Protein AF-A0A2Z5FXB8-F1 (afdb_monomer)

Foldseek 3Di:
DDDDDDDDDPDDDDQDDAAADDDDPDADQVLQVVVVVQLVVCVVVLPDDDWRKDAFHKFKFFFQAKWDWDCDDPVRPQAIWIKTWGFGAHNVGHTFTEIEIERCVFFNDDIAHGGKIKMKTTMKTADHCPDADPPRDHGSIYGYQQAQDPDGPHHGIWMATNNQITPNDDDDDD

Organism: NCBI:txid2211140

Nearest PDB structures (foldseek):
  4gs3-assembly1_A  TM=6.799E-01  e=1.015E-01  Caldanaerobacter subterraneus subsp. tengcongensis MB4
  3kjp-assembly1_A  TM=5.424E-01  e=2.645E-01  Homo sapiens
  1xjv-assembly1_A  TM=5.419E-01  e=3.314E-01  Homo sapiens
  7qxs-assembly1_P  TM=5.901E-01  e=1.082E+00  Homo sapiens
  1fgu-assembly1_B  TM=4.593E-01  e=4.393E-01  Homo sapiens

Structure (mmCIF, N/CA/C/O backbone):
data_AF-A0A2Z5FXB8-F1
#
_entry.id   AF-A0A2Z5FXB8-F1
#
loop_
_atom_site.group_PDB
_atom_site.id
_atom_site.type_symbol
_atom_site.label_atom_id
_atom_site.label_alt_id
_atom_site.label_comp_id
_atom_site.label_asym_id
_atom_site.label_entity_id
_atom_site.label_seq_id
_atom_site.pdbx_PDB_ins_code
_atom_site.Cartn_x
_atom_site.Cartn_y
_atom_site.Cartn_z
_atom_site.occupancy
_atom_site.B_iso_or_equiv
_atom_site.auth_seq_id
_atom_site.auth_comp_id
_atom_site.auth_asym_id
_atom_site.auth_atom_id
_atom_site.pdbx_PDB_model_num
ATOM 1 N N . MET A 1 1 ? 53.105 -37.537 19.594 1.00 41.50 1 MET A N 1
ATOM 2 C CA . MET A 1 1 ? 52.435 -36.219 19.635 1.00 41.50 1 MET A CA 1
ATOM 3 C C . MET A 1 1 ? 51.946 -35.918 18.223 1.00 41.50 1 MET A C 1
ATOM 5 O O . MET A 1 1 ? 52.775 -35.694 17.355 1.00 41.50 1 MET A O 1
ATOM 9 N N . ARG A 1 2 ? 50.646 -36.071 17.942 1.00 42.38 2 ARG A N 1
ATOM 10 C CA . ARG A 1 2 ? 50.055 -35.805 16.617 1.00 42.38 2 ARG A CA 1
ATOM 11 C C . ARG A 1 2 ? 49.290 -34.487 16.711 1.00 42.38 2 ARG A C 1
ATOM 13 O O . ARG A 1 2 ? 48.342 -34.406 17.483 1.00 42.38 2 ARG A O 1
ATOM 20 N N . GLY A 1 3 ? 49.766 -33.465 16.004 1.00 41.22 3 GLY A N 1
ATOM 21 C CA . GLY A 1 3 ? 49.142 -32.144 15.959 1.00 41.22 3 GLY A CA 1
ATOM 22 C C . GLY A 1 3 ? 47.869 -32.176 15.118 1.00 41.22 3 GLY A C 1
ATOM 23 O O . GLY A 1 3 ? 47.884 -32.677 13.995 1.00 41.22 3 GLY A O 1
ATOM 24 N N . ALA A 1 4 ? 46.775 -31.666 15.676 1.00 52.38 4 ALA A N 1
ATOM 25 C CA . ALA A 1 4 ? 45.539 -31.430 14.947 1.00 52.38 4 ALA A CA 1
ATOM 26 C C . ALA A 1 4 ? 45.651 -30.090 14.207 1.00 52.38 4 ALA A C 1
ATOM 28 O O . ALA A 1 4 ? 45.862 -29.049 14.827 1.00 52.38 4 ALA A O 1
ATOM 29 N N . VAL A 1 5 ? 45.527 -30.126 12.881 1.00 50.62 5 VAL A N 1
ATOM 30 C CA . VAL A 1 5 ? 45.400 -28.930 12.045 1.00 50.62 5 VAL A CA 1
ATOM 31 C C . VAL A 1 5 ? 43.931 -28.516 12.072 1.00 50.62 5 VAL A C 1
ATOM 33 O O . VAL A 1 5 ? 43.073 -29.237 11.571 1.00 50.62 5 VAL A O 1
ATOM 36 N N . PHE A 1 6 ? 43.638 -27.375 12.693 1.00 50.44 6 PHE A N 1
ATOM 37 C CA . PHE A 1 6 ? 42.323 -26.741 12.640 1.00 50.44 6 PHE A CA 1
ATOM 38 C C . PHE A 1 6 ? 42.213 -25.943 11.338 1.00 50.44 6 PHE A C 1
ATOM 40 O O . PHE A 1 6 ? 42.850 -24.903 11.178 1.00 50.44 6 PHE A O 1
ATOM 47 N N . THR A 1 7 ? 41.412 -26.433 10.396 1.00 57.53 7 THR A N 1
ATOM 48 C CA . THR A 1 7 ? 41.032 -25.672 9.204 1.00 57.53 7 THR A CA 1
ATOM 49 C C . THR A 1 7 ? 39.909 -24.711 9.585 1.00 57.53 7 THR A C 1
ATOM 51 O O . THR A 1 7 ? 38.778 -25.126 9.831 1.00 57.53 7 THR A O 1
ATOM 54 N N . LEU A 1 8 ? 40.230 -23.420 9.667 1.00 52.69 8 LEU A N 1
ATOM 55 C CA . LEU A 1 8 ? 39.257 -22.352 9.869 1.00 52.69 8 LEU A CA 1
ATOM 56 C C . LEU A 1 8 ? 38.517 -22.107 8.542 1.00 52.69 8 LEU A C 1
ATOM 58 O O . LEU A 1 8 ? 39.084 -21.545 7.607 1.00 52.69 8 LEU A O 1
ATOM 62 N N . VAL A 1 9 ? 37.264 -22.553 8.441 1.00 55.84 9 VAL A N 1
ATOM 63 C CA . VAL A 1 9 ? 36.389 -22.222 7.308 1.00 55.84 9 VAL A CA 1
ATOM 64 C C . VAL A 1 9 ? 35.839 -20.817 7.540 1.00 55.84 9 VAL A C 1
ATOM 66 O O . VAL A 1 9 ? 34.970 -20.608 8.383 1.00 55.84 9 VAL A O 1
ATOM 69 N N . LEU A 1 10 ? 36.375 -19.839 6.811 1.00 52.91 10 LEU A N 1
ATOM 70 C CA . LEU A 1 10 ? 35.829 -18.485 6.747 1.00 52.91 10 LEU A CA 1
ATOM 71 C C . LEU A 1 10 ? 34.520 -18.529 5.947 1.00 52.91 10 LEU A C 1
ATOM 73 O O . LEU A 1 10 ? 34.539 -18.560 4.719 1.00 52.91 10 LEU A O 1
ATOM 77 N N . ALA A 1 11 ? 33.382 -18.554 6.641 1.00 47.25 11 ALA A N 1
ATOM 78 C CA . ALA A 1 11 ? 32.081 -18.347 6.018 1.00 47.25 11 ALA A CA 1
ATOM 79 C C . ALA A 1 11 ? 31.977 -16.880 5.580 1.00 47.25 11 ALA A C 1
ATOM 81 O O . ALA A 1 11 ? 31.885 -15.977 6.412 1.00 47.25 11 ALA A O 1
ATOM 82 N N . TRP A 1 12 ? 32.040 -16.633 4.274 1.00 42.47 12 TRP A N 1
ATOM 83 C CA . TRP A 1 12 ? 31.718 -15.322 3.719 1.00 42.47 12 TRP A CA 1
ATOM 84 C C . TRP A 1 12 ? 30.199 -15.124 3.795 1.00 42.47 12 TRP A C 1
ATOM 86 O O . TRP A 1 12 ? 29.462 -16.037 3.408 1.00 42.47 12 TRP A O 1
ATOM 96 N N . PRO A 1 13 ? 29.702 -13.978 4.292 1.00 46.91 13 PRO A N 1
ATOM 97 C CA . PRO A 1 13 ? 28.275 -13.709 4.286 1.00 46.91 13 PRO A CA 1
ATOM 98 C C . PRO A 1 13 ? 27.813 -13.594 2.832 1.00 46.91 13 PRO A C 1
ATOM 100 O O . PRO A 1 13 ? 28.196 -12.672 2.113 1.00 46.91 13 PRO A O 1
ATOM 103 N N . VAL A 1 14 ? 27.001 -14.553 2.389 1.00 48.78 14 VAL A N 1
ATOM 104 C CA . VAL A 1 14 ? 26.255 -14.439 1.136 1.00 48.78 14 VAL A CA 1
ATOM 105 C C . VAL A 1 14 ? 25.229 -13.336 1.361 1.00 48.78 14 VAL A C 1
ATOM 107 O O . VAL A 1 14 ? 24.276 -13.515 2.118 1.00 48.78 14 VAL A O 1
ATOM 110 N N . ALA A 1 15 ? 25.451 -12.170 0.759 1.00 50.22 15 ALA A N 1
ATOM 111 C CA . ALA A 1 15 ? 24.437 -11.133 0.706 1.00 50.22 15 ALA A CA 1
ATOM 112 C C . ALA A 1 15 ? 23.201 -11.707 0.000 1.00 50.22 15 ALA A C 1
ATOM 114 O O . ALA A 1 15 ? 23.295 -12.162 -1.140 1.00 50.22 15 ALA A O 1
ATOM 115 N N . ALA A 1 16 ? 22.058 -11.726 0.686 1.00 51.59 16 ALA A N 1
ATOM 116 C CA . ALA A 1 16 ? 20.797 -12.101 0.067 1.00 51.59 16 ALA A CA 1
ATOM 117 C C . ALA A 1 16 ? 20.477 -11.085 -1.038 1.00 51.59 16 ALA A C 1
ATOM 119 O O . ALA A 1 16 ? 20.404 -9.882 -0.784 1.00 51.59 16 ALA A O 1
ATOM 120 N N . ILE A 1 17 ? 20.332 -11.574 -2.268 1.00 54.97 17 ILE A N 1
ATOM 121 C CA . ILE A 1 17 ? 19.771 -10.798 -3.372 1.00 54.97 17 ILE A CA 1
ATOM 122 C C . ILE A 1 17 ? 18.292 -10.587 -3.026 1.00 54.97 17 ILE A C 1
ATOM 124 O O . ILE A 1 17 ? 17.609 -11.559 -2.693 1.00 54.97 17 ILE A O 1
ATOM 128 N N . GLY A 1 18 ? 17.828 -9.334 -3.037 1.00 59.72 18 GLY A N 1
ATOM 129 C CA . GLY A 1 18 ? 16.433 -8.990 -2.742 1.00 59.72 18 GLY A CA 1
ATOM 130 C C . GLY A 1 18 ? 15.480 -9.802 -3.617 1.00 59.72 18 GLY A C 1
ATOM 131 O O . GLY A 1 18 ? 15.704 -9.935 -4.820 1.00 59.72 18 GLY A O 1
ATOM 132 N N . GLY A 1 19 ? 14.461 -10.405 -3.007 1.00 79.12 19 GLY A N 1
ATOM 133 C CA . GLY A 1 19 ? 13.544 -11.318 -3.686 1.00 79.12 19 GLY A CA 1
ATOM 134 C C . GLY A 1 19 ? 12.149 -10.723 -3.826 1.00 79.12 19 GLY A C 1
ATOM 135 O O . GLY A 1 19 ? 11.639 -10.100 -2.905 1.00 79.12 19 GLY A O 1
ATOM 136 N N . THR A 1 20 ? 11.469 -10.953 -4.948 1.00 83.62 20 THR A N 1
ATOM 137 C CA . THR A 1 20 ? 10.059 -10.558 -5.075 1.00 83.62 20 THR A CA 1
ATOM 138 C C . THR A 1 20 ? 9.177 -11.389 -4.134 1.00 83.62 20 THR A C 1
ATOM 140 O O . THR A 1 20 ? 9.157 -12.621 -4.214 1.00 83.62 20 THR A O 1
ATOM 143 N N . ARG A 1 21 ? 8.389 -10.738 -3.268 1.00 92.75 21 ARG A N 1
ATOM 144 C CA . ARG A 1 21 ? 7.416 -11.441 -2.410 1.00 92.75 21 ARG A CA 1
ATOM 145 C C . ARG A 1 21 ? 6.107 -11.772 -3.135 1.00 92.75 21 ARG A C 1
ATOM 147 O O . ARG A 1 21 ? 5.660 -10.988 -3.981 1.00 92.75 21 ARG A O 1
ATOM 154 N N . PRO A 1 22 ? 5.471 -12.916 -2.812 1.00 94.50 22 PRO A N 1
ATOM 155 C CA . PRO A 1 22 ? 4.145 -13.235 -3.321 1.00 94.50 22 PRO A CA 1
ATOM 156 C C . PRO A 1 22 ? 3.087 -12.319 -2.699 1.00 94.50 22 PRO A C 1
ATOM 158 O O . PRO A 1 22 ? 3.232 -11.847 -1.571 1.00 94.50 22 PRO A O 1
ATOM 161 N N . VAL A 1 23 ? 2.001 -12.111 -3.440 1.00 95.62 23 VAL A N 1
ATOM 162 C CA . VAL A 1 23 ? 0.808 -11.423 -2.939 1.00 95.62 23 VAL A CA 1
ATOM 163 C C . VAL A 1 23 ? 0.030 -12.415 -2.069 1.00 95.62 23 VAL A C 1
ATOM 165 O O . VAL A 1 23 ? -0.197 -13.534 -2.530 1.00 95.62 23 VAL A O 1
ATOM 168 N N . PRO A 1 24 ? -0.380 -12.061 -0.839 1.00 96.25 24 PRO A N 1
ATOM 169 C CA . PRO A 1 24 ? -1.233 -12.928 -0.032 1.00 96.25 24 PRO A CA 1
ATOM 170 C C . PRO A 1 24 ? -2.590 -13.188 -0.691 1.00 96.25 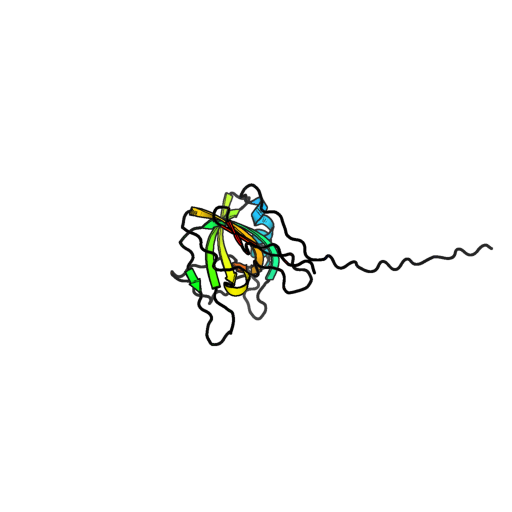24 PRO A C 1
ATOM 172 O O . PRO A 1 24 ? -3.176 -12.289 -1.292 1.00 96.25 24 PRO A O 1
ATOM 175 N N . ASP A 1 25 ? -3.143 -14.383 -0.483 1.00 95.44 25 ASP A N 1
ATOM 176 C CA . ASP A 1 25 ? -4.463 -14.754 -1.017 1.00 95.44 25 ASP A CA 1
ATOM 177 C C . ASP A 1 25 ? -5.624 -14.001 -0.346 1.00 95.44 25 ASP A C 1
ATOM 179 O O . ASP A 1 25 ? -6.714 -13.884 -0.910 1.00 95.44 25 ASP A O 1
ATOM 183 N N . ALA A 1 26 ? -5.407 -13.493 0.870 1.00 96.19 26 ALA A N 1
ATOM 184 C CA . ALA A 1 26 ? -6.407 -12.773 1.645 1.00 96.19 26 ALA A CA 1
ATOM 185 C C . ALA A 1 26 ? -5.780 -11.643 2.461 1.00 96.19 26 ALA A C 1
ATOM 187 O O . ALA A 1 26 ? -4.666 -11.765 2.976 1.00 96.19 26 ALA A O 1
ATOM 188 N N . CYS A 1 27 ? -6.540 -10.560 2.632 1.00 97.81 27 CYS A N 1
ATOM 189 C CA . CYS A 1 27 ? -6.154 -9.496 3.543 1.00 97.81 27 CYS A CA 1
ATOM 190 C C . CYS A 1 27 ? -6.585 -9.833 4.972 1.00 97.81 27 CYS A C 1
ATOM 192 O O . CYS A 1 27 ? -7.771 -10.017 5.243 1.00 97.81 27 CYS A O 1
ATOM 194 N N . THR A 1 28 ? -5.622 -9.918 5.889 1.00 97.94 28 THR A N 1
ATOM 195 C CA . THR A 1 28 ? -5.860 -10.241 7.301 1.00 97.94 28 THR A CA 1
ATOM 196 C C . THR A 1 28 ? -4.996 -9.363 8.200 1.00 97.94 28 THR A C 1
ATOM 198 O O . THR A 1 28 ? -3.988 -8.814 7.756 1.00 97.94 28 THR A O 1
ATOM 201 N N . GLY A 1 29 ? -5.338 -9.280 9.489 1.00 97.88 29 GLY A N 1
ATOM 202 C CA . GLY A 1 29 ? -4.492 -8.596 10.472 1.00 97.88 29 GLY A CA 1
ATOM 203 C C . GLY A 1 29 ? -3.058 -9.141 10.532 1.00 97.88 29 GLY A C 1
ATOM 204 O O . GLY A 1 29 ? -2.131 -8.377 10.785 1.00 97.88 29 GLY A O 1
ATOM 205 N N . ALA A 1 30 ? -2.860 -10.428 10.222 1.00 97.88 30 ALA A N 1
ATOM 206 C CA . ALA A 1 30 ? -1.542 -11.059 10.218 1.00 97.88 30 ALA A CA 1
ATOM 207 C C . ALA A 1 30 ? -0.633 -10.550 9.093 1.00 97.88 30 ALA A C 1
ATOM 209 O O . ALA A 1 30 ? 0.570 -10.415 9.305 1.00 97.88 30 ALA A O 1
ATOM 210 N N . VAL A 1 31 ? -1.199 -10.202 7.931 1.00 98.19 31 VAL A N 1
ATOM 211 C CA . VAL A 1 31 ? -0.450 -9.552 6.840 1.00 98.19 31 VAL A CA 1
ATOM 212 C C . VAL A 1 31 ? 0.122 -8.212 7.309 1.00 98.19 31 VAL A C 1
ATOM 214 O O . VAL A 1 31 ? 1.269 -7.889 7.020 1.00 98.19 31 VAL A O 1
ATOM 217 N N . ASN A 1 32 ? -0.652 -7.472 8.104 1.00 98.50 32 ASN A N 1
ATOM 218 C CA . ASN A 1 32 ? -0.301 -6.137 8.584 1.00 98.50 32 ASN A CA 1
ATOM 219 C C . ASN A 1 32 ? 0.559 -6.145 9.858 1.00 98.50 32 ASN A C 1
ATOM 221 O O . ASN A 1 32 ? 0.912 -5.079 10.363 1.00 98.50 32 ASN A O 1
ATOM 225 N N . ARG A 1 33 ? 0.904 -7.320 10.405 1.00 97.62 33 ARG A N 1
ATOM 226 C CA . ARG A 1 33 ? 1.552 -7.447 11.720 1.00 97.62 33 ARG A CA 1
ATOM 227 C C . ARG A 1 33 ? 2.859 -6.658 11.816 1.00 97.62 33 ARG A C 1
ATOM 229 O O . ARG A 1 33 ? 3.053 -5.935 12.789 1.00 97.62 33 ARG A O 1
ATOM 236 N N . ASN A 1 34 ? 3.721 -6.756 10.804 1.00 97.31 34 ASN A N 1
ATOM 237 C CA . ASN A 1 34 ? 5.009 -6.054 10.801 1.00 97.31 34 ASN A CA 1
ATOM 238 C C . ASN A 1 34 ? 4.824 -4.533 10.807 1.00 97.31 34 ASN A C 1
ATOM 240 O O . ASN A 1 34 ? 5.511 -3.841 11.555 1.00 97.31 34 ASN A O 1
ATOM 244 N N . LEU A 1 35 ? 3.854 -4.022 10.041 1.00 97.31 35 LEU A N 1
ATOM 245 C CA . LEU A 1 35 ? 3.519 -2.600 10.031 1.00 97.31 35 LEU A CA 1
ATOM 246 C C . LEU A 1 35 ? 2.994 -2.138 11.398 1.00 97.31 35 LEU A C 1
ATOM 248 O O . LEU A 1 35 ? 3.426 -1.110 11.911 1.00 97.31 35 LEU A O 1
ATOM 252 N N . VAL A 1 36 ? 2.106 -2.915 12.026 1.00 97.00 36 VAL A N 1
ATOM 253 C CA . VAL A 1 36 ? 1.575 -2.613 13.368 1.00 97.00 36 VAL A CA 1
ATOM 254 C C . VAL A 1 36 ? 2.698 -2.559 14.406 1.00 97.00 36 VAL A C 1
ATOM 256 O O . VAL A 1 36 ? 2.755 -1.623 15.206 1.00 97.00 36 VAL A O 1
ATOM 259 N N . SER A 1 37 ? 3.608 -3.536 14.391 1.00 96.19 37 SER A N 1
ATOM 260 C CA . SER A 1 37 ? 4.772 -3.552 15.282 1.00 96.19 37 SER A CA 1
ATOM 261 C C . SER A 1 37 ? 5.691 -2.354 15.042 1.00 96.19 37 SER A C 1
ATOM 263 O O . SER A 1 37 ? 6.131 -1.725 16.003 1.00 96.19 37 SER A O 1
ATOM 265 N N . PHE A 1 38 ? 5.938 -2.007 13.777 1.00 95.12 38 PHE A N 1
ATOM 266 C CA . PHE A 1 38 ? 6.737 -0.846 13.396 1.00 95.12 38 PHE A CA 1
ATOM 267 C C . PHE A 1 38 ? 6.137 0.464 13.918 1.00 95.12 38 PHE A C 1
ATOM 269 O O . PHE A 1 38 ? 6.850 1.255 14.536 1.00 95.12 38 PHE A O 1
ATOM 276 N N . ILE A 1 39 ? 4.827 0.657 13.752 1.00 93.00 39 ILE A N 1
ATOM 277 C CA . ILE A 1 39 ? 4.102 1.814 14.286 1.00 93.00 39 ILE A CA 1
ATOM 278 C C . ILE A 1 39 ? 4.267 1.889 15.804 1.00 93.00 39 ILE A C 1
ATOM 280 O O . ILE A 1 39 ? 4.690 2.918 16.326 1.00 93.00 39 ILE A O 1
ATOM 284 N N . GLY A 1 40 ? 3.988 0.796 16.520 1.00 92.12 40 GLY A N 1
ATOM 285 C CA . GLY A 1 40 ? 4.078 0.766 17.982 1.00 92.12 40 GLY A CA 1
ATOM 286 C C . GLY A 1 40 ? 5.476 1.098 18.516 1.00 92.12 40 GLY A C 1
ATOM 287 O O . GLY A 1 40 ? 5.592 1.767 19.539 1.00 92.12 40 GLY A O 1
ATOM 288 N N . ALA A 1 41 ? 6.528 0.679 17.809 1.00 90.56 41 ALA A N 1
ATOM 289 C CA . ALA A 1 41 ? 7.913 0.941 18.195 1.00 90.56 41 ALA A CA 1
ATOM 290 C C . ALA A 1 41 ? 8.385 2.37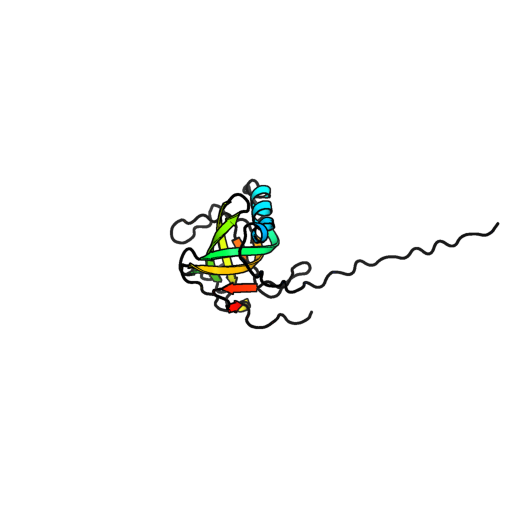4 17.891 1.00 90.56 41 ALA A C 1
ATOM 292 O O . ALA A 1 41 ? 9.307 2.855 18.547 1.00 90.56 41 ALA A O 1
ATOM 293 N N . ASN A 1 42 ? 7.779 3.054 16.911 1.00 87.38 42 ASN A N 1
ATOM 294 C CA . ASN A 1 42 ? 8.302 4.317 16.375 1.00 87.38 42 ASN A CA 1
ATOM 295 C C . ASN A 1 42 ? 7.368 5.517 16.553 1.00 87.38 42 ASN A C 1
ATOM 297 O O . ASN A 1 42 ? 7.772 6.647 16.287 1.00 87.38 42 ASN A O 1
ATOM 301 N N . MET A 1 43 ? 6.152 5.317 17.066 1.00 74.69 43 MET A N 1
ATOM 302 C CA . MET A 1 43 ? 5.195 6.405 17.299 1.00 74.69 43 MET A CA 1
ATOM 303 C C . MET A 1 43 ? 5.721 7.461 18.293 1.00 74.69 43 MET A C 1
ATOM 305 O O . MET A 1 43 ? 5.313 8.616 18.225 1.00 74.69 43 MET A O 1
ATOM 309 N N . SER A 1 44 ? 6.665 7.109 19.177 1.00 67.69 44 SER A N 1
ATOM 310 C CA . SER A 1 44 ? 7.345 8.057 20.077 1.00 67.69 44 SER A CA 1
ATOM 311 C C . SER A 1 44 ? 8.582 8.735 19.475 1.00 67.69 44 SER A C 1
ATOM 313 O O . SER A 1 44 ? 9.026 9.750 20.007 1.00 67.69 44 SER A O 1
ATOM 315 N N . SER A 1 45 ? 9.142 8.215 18.377 1.00 59.09 45 SER A N 1
ATOM 316 C CA . SER A 1 45 ? 10.377 8.717 17.739 1.00 59.09 45 SER A CA 1
ATOM 317 C C . SER A 1 45 ? 10.177 10.024 16.950 1.00 59.09 45 SER A C 1
ATOM 319 O O . SER A 1 45 ? 11.103 10.534 16.330 1.00 59.09 45 SER A O 1
ATOM 321 N N . TYR A 1 46 ? 8.982 10.611 17.041 1.00 55.16 46 TYR A N 1
ATOM 322 C CA . TYR A 1 46 ? 8.503 11.849 16.413 1.00 55.16 46 TYR A CA 1
ATOM 323 C C . TYR A 1 46 ? 9.305 13.140 16.722 1.00 55.16 46 TYR A C 1
ATOM 325 O O . TYR A 1 46 ? 8.908 14.215 16.278 1.00 55.16 46 TYR A O 1
ATOM 333 N N . GLN A 1 47 ? 10.404 13.089 17.488 1.00 47.41 47 GLN A N 1
ATOM 334 C CA . GLN A 1 47 ? 11.069 14.277 18.059 1.00 47.41 47 GLN A CA 1
ATOM 335 C C . GLN A 1 47 ? 12.377 14.727 17.383 1.00 47.41 47 GLN A C 1
ATOM 337 O O . GLN A 1 47 ? 13.194 15.405 18.002 1.00 47.41 47 GLN A O 1
ATOM 342 N N . GLY A 1 48 ? 12.535 14.465 16.088 1.00 41.84 48 GLY A N 1
ATOM 343 C CA . GLY A 1 48 ? 13.482 15.211 15.260 1.00 41.84 48 GLY A CA 1
ATOM 344 C C . GLY A 1 48 ? 14.657 14.387 14.746 1.00 41.84 48 GLY A C 1
ATOM 345 O O . GLY A 1 48 ? 15.451 13.838 15.503 1.00 41.84 48 GLY A O 1
ATOM 346 N N . ASN A 1 49 ? 14.789 14.419 13.420 1.00 48.25 49 ASN A N 1
ATOM 347 C CA . ASN A 1 49 ? 15.989 14.122 12.629 1.00 48.25 49 ASN A CA 1
ATOM 348 C C . ASN A 1 49 ? 16.191 12.677 12.145 1.00 48.25 49 ASN A C 1
ATOM 350 O O . ASN A 1 49 ? 17.213 12.410 11.520 1.00 48.25 49 ASN A O 1
ATOM 354 N N . GLY A 1 50 ? 15.233 11.772 12.342 1.00 50.91 50 GLY A N 1
ATOM 355 C CA . GLY A 1 50 ? 15.237 10.469 11.677 1.00 50.91 50 GLY A CA 1
ATOM 356 C C . GLY A 1 50 ? 13.826 10.086 11.273 1.00 50.91 50 GLY A C 1
ATOM 357 O O . GLY A 1 50 ? 13.003 9.799 12.138 1.00 50.91 50 GLY A O 1
ATOM 358 N N . GLU A 1 51 ? 13.534 10.110 9.975 1.00 68.69 51 GLU A N 1
ATOM 359 C CA . GLU A 1 51 ? 12.357 9.429 9.445 1.00 68.69 51 GLU A CA 1
ATOM 360 C C . GLU A 1 51 ? 12.537 7.941 9.792 1.00 68.69 51 GLU A C 1
ATOM 362 O O . GLU A 1 51 ? 13.547 7.319 9.459 1.00 68.69 51 GLU A O 1
ATOM 367 N N . ALA A 1 52 ? 11.648 7.396 10.622 1.00 81.00 52 ALA A N 1
ATOM 368 C CA . ALA A 1 52 ? 11.696 5.975 10.923 1.00 81.00 52 ALA A CA 1
ATOM 369 C C . ALA A 1 52 ? 11.293 5.241 9.646 1.00 81.00 52 ALA A C 1
ATOM 371 O O . ALA A 1 52 ? 10.212 5.517 9.124 1.00 81.00 52 ALA A O 1
ATOM 372 N N . HIS A 1 53 ? 12.132 4.312 9.188 1.00 90.19 53 HIS A N 1
ATOM 373 C CA . HIS A 1 53 ? 11.843 3.455 8.043 1.00 90.19 53 HIS A CA 1
ATOM 374 C C . HIS A 1 53 ? 12.040 1.982 8.389 1.00 90.19 53 HIS A C 1
ATOM 376 O O . HIS A 1 53 ? 12.866 1.631 9.237 1.00 90.19 53 HIS A O 1
ATOM 382 N N . LEU A 1 54 ? 11.290 1.116 7.714 1.00 93.75 54 LEU A N 1
ATOM 383 C CA . LEU A 1 54 ? 11.478 -0.328 7.767 1.00 93.75 54 LEU A CA 1
ATOM 384 C C . LEU A 1 54 ? 11.254 -0.929 6.381 1.00 93.75 54 LEU A C 1
ATOM 386 O O . LEU A 1 54 ? 10.140 -0.892 5.866 1.00 93.75 54 LEU A O 1
ATOM 390 N N . ASP A 1 55 ? 12.298 -1.512 5.801 1.00 95.50 55 ASP A N 1
ATOM 391 C CA . ASP A 1 55 ? 12.202 -2.250 4.540 1.00 95.50 55 ASP A CA 1
ATOM 392 C C . ASP A 1 55 ? 11.335 -3.503 4.664 1.00 95.50 55 ASP A C 1
ATOM 394 O O . ASP A 1 55 ? 11.166 -4.065 5.751 1.00 95.50 55 ASP A O 1
ATOM 398 N N . ASN A 1 56 ? 10.896 -4.017 3.514 1.00 96.62 56 ASN A N 1
ATOM 399 C CA . ASN A 1 56 ? 10.321 -5.358 3.390 1.00 96.62 56 ASN A CA 1
ATOM 400 C C . ASN A 1 56 ? 9.022 -5.527 4.195 1.00 96.62 56 ASN A C 1
ATOM 402 O O . ASN A 1 56 ? 8.761 -6.571 4.804 1.00 96.62 56 ASN A O 1
ATOM 406 N N . VAL A 1 57 ? 8.196 -4.480 4.209 1.00 97.88 57 VAL A N 1
ATOM 407 C CA . VAL A 1 57 ? 6.925 -4.442 4.927 1.00 97.88 57 VAL A CA 1
ATOM 408 C C . VAL A 1 57 ? 5.776 -4.676 3.967 1.00 97.88 57 VAL A C 1
ATOM 410 O O . VAL A 1 57 ? 5.640 -4.018 2.939 1.00 97.88 57 VAL A O 1
ATOM 413 N N . MET A 1 58 ? 4.918 -5.618 4.346 1.00 98.19 58 MET A N 1
ATOM 414 C CA . MET A 1 58 ? 3.659 -5.879 3.672 1.00 98.19 58 MET A CA 1
ATOM 415 C C . MET A 1 58 ? 2.521 -5.142 4.367 1.00 98.19 58 MET A C 1
ATOM 417 O O . MET A 1 58 ? 2.473 -5.060 5.596 1.00 98.19 58 MET A O 1
ATOM 421 N N . VAL A 1 59 ? 1.575 -4.661 3.570 1.00 98.50 59 VAL A N 1
ATOM 422 C CA . VAL A 1 59 ? 0.296 -4.155 4.050 1.00 98.50 59 VAL A CA 1
ATOM 423 C C . VAL A 1 59 ? -0.819 -4.563 3.101 1.00 98.50 59 VAL A C 1
ATOM 425 O O . VAL A 1 59 ? -0.626 -4.714 1.895 1.00 98.50 59 VAL A O 1
ATOM 428 N N . CYS A 1 60 ? -2.012 -4.726 3.645 1.00 98.75 60 CYS A N 1
ATOM 429 C CA . CYS A 1 60 ? -3.231 -4.871 2.884 1.00 98.75 60 CYS A CA 1
ATOM 430 C C . CYS A 1 60 ? -4.373 -4.109 3.553 1.00 98.75 60 CYS A C 1
ATOM 432 O O . CYS A 1 60 ? -4.402 -3.919 4.774 1.00 98.75 60 CYS A O 1
ATOM 434 N N . GLY A 1 61 ? -5.351 -3.706 2.754 1.00 98.56 61 GLY A N 1
ATOM 435 C CA . GLY A 1 61 ? -6.528 -3.019 3.249 1.00 98.56 61 GLY A CA 1
ATOM 436 C C . GLY A 1 61 ? -7.554 -2.754 2.163 1.00 98.56 61 GLY A C 1
ATOM 437 O O . GLY A 1 61 ? -7.486 -3.290 1.057 1.00 98.56 61 GLY A O 1
ATOM 438 N N . THR A 1 62 ? -8.517 -1.911 2.511 1.00 98.69 62 THR A N 1
ATOM 439 C CA . THR A 1 62 ? -9.544 -1.422 1.588 1.00 98.69 62 THR A CA 1
ATOM 440 C C . THR A 1 62 ? -9.361 0.070 1.383 1.00 98.69 62 THR A C 1
ATOM 442 O O . THR A 1 62 ? -9.209 0.807 2.359 1.00 98.69 62 THR A O 1
ATOM 445 N N . ALA A 1 63 ? -9.382 0.524 0.134 1.00 98.44 63 ALA A N 1
ATOM 446 C CA . ALA A 1 63 ? -9.266 1.938 -0.180 1.00 98.44 63 ALA A CA 1
ATOM 447 C C . ALA A 1 63 ? -10.450 2.740 0.386 1.00 98.44 63 ALA A C 1
ATOM 449 O O . ALA A 1 63 ? -11.615 2.399 0.176 1.00 98.44 63 ALA A O 1
ATOM 450 N N . THR A 1 64 ? -10.156 3.815 1.116 1.00 97.38 64 THR A N 1
ATOM 451 C CA . THR A 1 64 ? -11.159 4.652 1.800 1.00 97.38 64 THR A CA 1
ATOM 452 C C . THR A 1 64 ? -11.689 5.782 0.930 1.00 97.38 64 THR A C 1
ATOM 454 O O . THR A 1 64 ? -12.751 6.337 1.208 1.00 97.38 64 THR A O 1
ATOM 457 N N . ARG A 1 65 ? -10.950 6.128 -0.123 1.00 95.31 65 ARG A N 1
ATOM 458 C CA . ARG A 1 65 ? -11.278 7.175 -1.091 1.00 95.31 65 ARG A CA 1
ATOM 459 C C . ARG A 1 65 ? -10.577 6.905 -2.423 1.00 95.31 65 ARG A C 1
ATOM 461 O O . ARG A 1 65 ? -9.627 6.117 -2.439 1.00 95.31 65 ARG A O 1
ATOM 468 N N . PRO A 1 66 ? -10.973 7.591 -3.511 1.00 96.81 66 PRO A N 1
ATOM 469 C CA . PRO A 1 66 ? -10.182 7.599 -4.728 1.00 96.81 66 PRO A CA 1
ATOM 470 C C . PRO A 1 66 ? -8.753 8.077 -4.452 1.00 96.81 66 PRO A C 1
ATOM 472 O O . PRO A 1 66 ? -8.545 9.014 -3.672 1.00 96.81 66 PRO A O 1
ATOM 475 N N . SER A 1 67 ? -7.779 7.440 -5.098 1.00 95.12 67 SER A N 1
ATOM 476 C CA . SER A 1 67 ? -6.385 7.887 -5.073 1.00 95.12 67 SER A CA 1
ATOM 477 C C . SER A 1 67 ? -6.268 9.321 -5.582 1.00 95.12 67 SER A C 1
ATOM 479 O O . SER A 1 67 ? -7.002 9.730 -6.487 1.00 95.12 67 SER A O 1
ATOM 481 N N . PHE A 1 68 ? -5.312 10.071 -5.050 1.00 92.25 68 PHE A N 1
ATOM 482 C CA . PHE A 1 68 ? -5.033 11.433 -5.494 1.00 92.25 68 PHE A CA 1
ATOM 483 C C . PHE A 1 68 ? -3.555 11.594 -5.820 1.00 92.25 68 PHE A C 1
ATOM 485 O O . PHE A 1 68 ? -2.695 10.946 -5.223 1.00 92.25 68 PHE A O 1
ATOM 492 N N . SER A 1 69 ? -3.272 12.487 -6.766 1.00 89.81 69 SER A N 1
ATOM 493 C CA . SER A 1 69 ? -1.896 12.804 -7.109 1.00 89.81 69 SER A CA 1
ATOM 494 C C . SER A 1 69 ? -1.303 13.730 -6.057 1.00 89.81 69 SER A C 1
ATOM 496 O O . SER A 1 69 ? -1.888 14.759 -5.712 1.00 89.81 69 SER A O 1
ATOM 498 N N . GLN A 1 70 ? -0.123 13.369 -5.581 1.00 82.38 70 GLN A N 1
ATOM 499 C CA . GLN A 1 70 ? 0.775 14.285 -4.909 1.00 82.38 70 GLN A CA 1
ATOM 500 C C . GLN A 1 70 ? 1.777 14.753 -5.964 1.00 82.38 70 GLN A C 1
ATOM 502 O O . GLN A 1 70 ? 2.597 13.982 -6.460 1.00 82.38 70 GLN A O 1
ATOM 507 N N . HIS A 1 71 ? 1.661 16.014 -6.376 1.00 65.50 71 HIS A N 1
ATOM 508 C CA . HIS A 1 71 ? 2.585 16.567 -7.356 1.00 65.50 71 HIS A CA 1
ATOM 509 C C . HIS A 1 71 ? 3.986 16.699 -6.763 1.00 65.50 71 HIS A C 1
ATOM 511 O O . HIS A 1 71 ? 4.148 17.151 -5.626 1.00 65.50 71 HIS A O 1
ATOM 517 N N . SER A 1 72 ? 4.984 16.373 -7.585 1.00 56.19 72 SER A N 1
ATOM 518 C CA . SER A 1 72 ? 6.381 16.729 -7.371 1.00 56.19 72 SER A CA 1
ATOM 519 C C . SER A 1 72 ? 6.462 18.191 -6.936 1.00 56.19 72 SER A C 1
ATOM 521 O O . SER A 1 72 ? 6.048 19.090 -7.681 1.00 56.19 72 SER A O 1
ATOM 523 N N . SER A 1 73 ? 6.983 18.474 -5.745 1.00 47.75 73 SER A N 1
ATOM 524 C CA . SER A 1 73 ? 7.324 19.859 -5.448 1.00 47.75 73 SER A CA 1
ATOM 525 C C . SER A 1 73 ? 8.526 20.222 -6.325 1.00 47.75 73 SER A C 1
ATOM 527 O O . SER A 1 73 ? 9.507 19.479 -6.380 1.00 47.75 73 SER A O 1
ATOM 529 N N . ALA A 1 74 ? 8.492 21.379 -6.992 1.00 45.06 74 ALA A N 1
ATOM 530 C CA . ALA A 1 74 ? 9.615 21.862 -7.807 1.00 45.06 74 ALA A CA 1
ATOM 531 C C . ALA A 1 74 ? 10.935 22.007 -7.012 1.00 45.06 74 ALA A C 1
ATOM 533 O O . ALA A 1 74 ? 11.981 22.260 -7.598 1.00 45.06 74 ALA A O 1
ATOM 534 N N . ARG A 1 75 ? 10.883 21.869 -5.679 1.00 43.69 75 ARG A N 1
ATOM 535 C CA . ARG A 1 75 ? 12.022 21.944 -4.760 1.00 43.69 75 ARG A CA 1
ATOM 536 C C . ARG A 1 75 ? 12.635 20.585 -4.427 1.00 43.69 75 ARG A C 1
ATOM 538 O O . ARG A 1 75 ? 13.778 20.561 -3.993 1.00 43.69 75 ARG A O 1
ATOM 545 N N . THR A 1 76 ? 11.893 19.488 -4.576 1.00 53.94 76 THR A N 1
ATOM 546 C CA . THR A 1 76 ? 12.323 18.164 -4.096 1.00 53.94 76 THR A CA 1
ATOM 547 C C . THR A 1 76 ? 12.692 17.193 -5.215 1.00 53.94 76 THR A C 1
ATOM 549 O O . THR A 1 76 ? 13.299 16.173 -4.928 1.00 53.94 76 THR A O 1
ATOM 552 N N . HIS A 1 77 ? 12.391 17.502 -6.485 1.00 54.34 77 HIS A N 1
ATOM 553 C CA . HIS A 1 77 ? 12.730 16.677 -7.664 1.00 54.34 77 HIS A CA 1
ATOM 554 C C . HIS A 1 77 ? 12.246 15.213 -7.634 1.00 54.34 77 HIS A C 1
ATOM 556 O O . HIS A 1 77 ? 12.560 14.454 -8.548 1.00 54.34 77 HIS A O 1
ATOM 562 N N . HIS A 1 78 ? 11.476 14.806 -6.627 1.00 63.50 78 HIS A N 1
ATOM 563 C CA . HIS A 1 78 ? 10.806 13.511 -6.607 1.00 63.50 78 HIS A CA 1
ATOM 564 C C . HIS A 1 78 ? 9.696 13.532 -7.656 1.00 63.50 78 HIS A C 1
ATOM 566 O O . HIS A 1 78 ? 9.050 14.567 -7.824 1.00 63.50 78 HIS A O 1
ATOM 572 N N . GLY A 1 79 ? 9.559 12.445 -8.410 1.00 69.62 79 GLY A N 1
ATOM 573 C CA . GLY A 1 79 ? 8.635 12.332 -9.534 1.00 69.62 79 GLY A CA 1
ATOM 574 C C . GLY A 1 79 ? 7.158 12.465 -9.150 1.00 69.62 79 GLY A C 1
ATOM 575 O O . GLY A 1 79 ? 6.807 12.866 -8.037 1.00 69.62 79 GLY A O 1
ATOM 576 N N . GLY A 1 80 ? 6.262 12.196 -10.095 1.00 85.69 80 GLY A N 1
ATOM 577 C CA . GLY A 1 80 ? 4.832 12.147 -9.800 1.00 85.69 80 GLY A CA 1
ATOM 578 C C . GLY A 1 80 ? 4.533 11.068 -8.761 1.00 85.69 80 GLY A C 1
ATOM 579 O O . GLY A 1 80 ? 5.095 9.980 -8.822 1.00 85.69 80 GLY A O 1
ATOM 580 N N . HIS A 1 81 ? 3.645 11.349 -7.809 1.00 91.31 81 HIS A N 1
ATOM 581 C CA . HIS A 1 81 ? 3.200 10.341 -6.855 1.00 91.31 81 HIS A CA 1
ATOM 582 C C . HIS A 1 81 ? 1.685 10.156 -6.895 1.00 91.31 81 HIS A C 1
ATOM 584 O O . HIS A 1 81 ? 0.933 11.130 -7.043 1.00 91.31 81 HIS A O 1
ATOM 590 N N . GLN A 1 82 ? 1.230 8.915 -6.702 1.00 94.12 82 GLN A N 1
ATOM 591 C CA . GLN A 1 82 ? -0.151 8.630 -6.307 1.00 94.12 82 GLN A CA 1
ATOM 592 C C . GLN A 1 82 ? -0.178 8.221 -4.847 1.00 94.12 82 GLN A C 1
ATOM 594 O O . GLN A 1 82 ? 0.642 7.429 -4.389 1.00 94.12 82 GLN A O 1
ATOM 599 N N . VAL A 1 83 ? -1.161 8.752 -4.130 1.00 94.38 83 VAL A N 1
ATOM 600 C CA . VAL A 1 83 ? -1.419 8.391 -2.744 1.00 94.38 83 VAL A CA 1
ATOM 601 C C . VAL A 1 83 ? -2.721 7.608 -2.677 1.00 94.38 83 VAL A C 1
ATOM 603 O O . VAL A 1 83 ? -3.793 8.108 -3.035 1.00 94.38 83 VAL A O 1
ATOM 606 N N . LEU A 1 84 ? -2.632 6.369 -2.202 1.00 97.31 84 LEU A N 1
ATOM 607 C CA . LEU A 1 84 ? -3.769 5.497 -1.932 1.00 97.31 84 LEU A CA 1
ATOM 608 C C . LEU A 1 84 ? -4.010 5.491 -0.425 1.00 97.31 84 LEU A C 1
ATOM 610 O O . LEU A 1 84 ? -3.105 5.214 0.352 1.00 97.31 84 LEU A O 1
ATOM 614 N N . SER A 1 85 ? -5.231 5.797 0.003 1.00 97.19 85 SER A N 1
ATOM 615 C CA . SER A 1 85 ? -5.604 5.809 1.423 1.00 97.19 85 SER A CA 1
ATOM 616 C C . SER A 1 85 ? -6.354 4.530 1.768 1.00 97.19 85 SER A C 1
ATOM 618 O O . SER A 1 85 ? -7.370 4.253 1.137 1.00 97.19 85 SER A O 1
ATOM 620 N N . LEU A 1 86 ? -5.882 3.765 2.753 1.00 97.56 86 LEU A N 1
ATOM 621 C CA . LEU A 1 86 ? -6.400 2.438 3.085 1.00 97.56 86 LEU A CA 1
ATOM 622 C C . LEU A 1 86 ? -6.837 2.336 4.545 1.00 97.56 86 LEU A C 1
ATOM 624 O O . LEU A 1 86 ? -6.138 2.795 5.444 1.00 97.56 86 LEU A O 1
ATOM 628 N N . THR A 1 87 ? -7.935 1.628 4.788 1.00 98.25 87 THR A N 1
ATOM 629 C CA . THR A 1 87 ? -8.222 1.030 6.093 1.00 98.25 87 THR A CA 1
ATOM 630 C C . THR A 1 87 ? -7.633 -0.378 6.112 1.00 98.25 87 THR A C 1
ATOM 632 O O . THR A 1 87 ? -8.068 -1.248 5.354 1.00 98.25 87 THR A O 1
ATOM 635 N N . ALA A 1 88 ? -6.634 -0.591 6.964 1.00 98.44 88 ALA A N 1
ATOM 636 C CA . ALA A 1 88 ? -5.911 -1.847 7.121 1.00 98.44 88 ALA A CA 1
ATOM 637 C C . ALA A 1 88 ? -6.348 -2.550 8.422 1.00 98.44 88 ALA A C 1
ATOM 639 O O . ALA A 1 88 ? -6.231 -1.945 9.491 1.00 98.44 88 ALA A O 1
ATOM 640 N N . PRO A 1 89 ? -6.856 -3.797 8.381 1.00 98.25 89 PRO A N 1
ATOM 641 C CA . PRO A 1 89 ? -7.270 -4.506 9.590 1.00 98.25 89 PRO A CA 1
ATOM 642 C C . PRO A 1 89 ? -6.066 -4.873 10.466 1.00 98.25 89 PRO A C 1
ATOM 644 O O . PRO A 1 89 ? -4.985 -5.168 9.955 1.00 98.25 89 PRO A O 1
ATOM 647 N N . THR A 1 90 ? -6.264 -4.920 11.779 1.00 98.06 90 THR A N 1
ATOM 648 C CA . THR A 1 90 ? -5.278 -5.410 12.756 1.00 98.06 90 THR A CA 1
ATOM 649 C C . THR A 1 90 ? -5.752 -6.716 13.396 1.00 98.06 90 THR A C 1
ATOM 651 O O . THR A 1 90 ? -6.935 -7.050 13.353 1.00 98.06 90 THR A O 1
ATOM 654 N N . GLU A 1 91 ? -4.834 -7.498 13.976 1.00 96.88 91 GLU A N 1
ATOM 655 C CA . GLU A 1 91 ? -5.180 -8.800 14.583 1.00 96.88 91 GLU A CA 1
ATOM 656 C C . GLU A 1 91 ? -6.137 -8.687 15.777 1.00 96.88 91 GLU A C 1
ATOM 658 O O . GLU A 1 91 ? -6.890 -9.616 16.050 1.00 96.88 91 GLU A O 1
ATOM 663 N N . ASP A 1 92 ? -6.149 -7.543 16.459 1.00 95.88 92 ASP A N 1
ATOM 664 C CA . ASP A 1 92 ? -7.059 -7.250 17.571 1.00 95.88 92 ASP A CA 1
ATOM 665 C C . ASP A 1 92 ? -8.448 -6.753 17.120 1.00 95.88 92 ASP A C 1
ATOM 667 O O . ASP A 1 92 ? -9.250 -6.317 17.944 1.00 95.88 92 ASP A O 1
ATOM 671 N N . GLY A 1 93 ? -8.741 -6.804 15.815 1.00 93.25 93 GLY A N 1
ATOM 672 C CA . GLY A 1 93 ? -10.035 -6.423 15.245 1.00 93.25 93 GLY A CA 1
ATOM 673 C C . GLY A 1 93 ? -10.235 -4.918 15.053 1.00 93.25 93 GLY A C 1
ATOM 674 O O . GLY A 1 93 ? -11.302 -4.506 14.598 1.00 93.25 93 GLY A O 1
ATOM 675 N N . ARG A 1 94 ? -9.233 -4.086 15.368 1.00 96.06 94 ARG A N 1
ATOM 676 C CA . ARG A 1 94 ? -9.232 -2.660 15.013 1.00 96.06 94 ARG A CA 1
ATOM 677 C C . ARG A 1 94 ? -8.826 -2.465 13.548 1.00 96.06 94 ARG A C 1
ATOM 679 O O . ARG A 1 94 ? -8.686 -3.403 12.758 1.00 96.06 94 ARG A O 1
ATOM 686 N N . SER A 1 95 ? -8.678 -1.207 13.151 1.00 96.69 95 SER A N 1
ATOM 687 C CA . SER A 1 95 ? -8.125 -0.855 11.851 1.00 96.69 95 SER A CA 1
ATOM 688 C C . SER A 1 95 ? -7.224 0.368 11.941 1.00 96.69 95 SER A C 1
ATOM 690 O O . SER A 1 95 ? -7.406 1.226 12.805 1.00 96.69 95 SER A O 1
ATOM 692 N N . LEU A 1 96 ? -6.262 0.436 11.027 1.00 95.88 96 LEU A N 1
ATOM 693 C CA . LEU A 1 96 ? -5.331 1.542 10.858 1.00 95.88 96 LEU A CA 1
ATOM 694 C C . LEU A 1 96 ? -5.634 2.283 9.565 1.00 95.88 96 LEU A C 1
ATOM 696 O O . LEU A 1 96 ? -5.973 1.664 8.557 1.00 95.88 96 LEU A O 1
ATOM 700 N N . LEU A 1 97 ? -5.468 3.602 9.591 1.00 96.38 97 LEU A N 1
ATOM 701 C CA . LEU A 1 97 ? -5.442 4.403 8.379 1.00 96.38 97 LEU A CA 1
ATOM 702 C C . LEU A 1 97 ? -3.999 4.467 7.879 1.00 96.38 97 LEU A C 1
ATOM 704 O O . LEU A 1 97 ? -3.129 4.997 8.569 1.00 96.38 97 LEU A O 1
ATOM 708 N N . VAL A 1 98 ? -3.754 3.895 6.707 1.00 96.75 98 VAL A N 1
ATOM 709 C CA . VAL A 1 98 ? -2.425 3.776 6.096 1.00 96.75 98 VAL A CA 1
ATOM 710 C C . VAL A 1 98 ? -2.451 4.445 4.734 1.00 96.75 98 VAL A C 1
ATOM 712 O O . VAL A 1 98 ? -3.465 4.390 4.035 1.00 96.75 98 VAL A O 1
ATOM 715 N N . GLU A 1 99 ? -1.349 5.073 4.354 1.00 96.00 99 GLU A N 1
ATOM 716 C C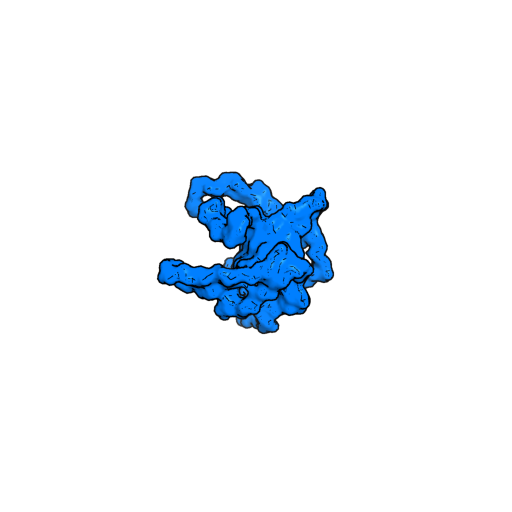A . GLU A 1 99 ? -1.152 5.530 2.983 1.00 96.00 99 GLU A CA 1
ATOM 717 C C . GLU A 1 99 ? -0.168 4.648 2.222 1.00 96.00 99 GLU A C 1
ATOM 719 O O . GLU A 1 99 ? 0.796 4.147 2.788 1.00 96.00 99 GLU A O 1
ATOM 724 N N . ILE A 1 100 ? -0.408 4.461 0.930 1.00 97.19 100 ILE A N 1
ATOM 725 C CA . ILE A 1 100 ? 0.585 3.927 -0.003 1.00 97.19 100 ILE A CA 1
ATOM 726 C C . ILE A 1 100 ? 0.950 5.060 -0.946 1.00 97.19 100 ILE A C 1
ATOM 728 O O . ILE A 1 100 ? 0.056 5.624 -1.580 1.00 97.19 100 ILE A O 1
ATOM 732 N N . VAL A 1 101 ? 2.233 5.387 -1.023 1.00 94.56 101 VAL A N 1
ATOM 733 C CA . VAL A 1 101 ? 2.776 6.423 -1.897 1.00 94.56 101 VAL A CA 1
ATOM 734 C C . VAL A 1 101 ? 3.569 5.737 -2.998 1.00 94.56 101 VAL A C 1
ATOM 736 O O . VAL A 1 101 ? 4.653 5.212 -2.760 1.00 94.56 101 VAL A O 1
ATOM 739 N N . THR A 1 102 ? 3.011 5.726 -4.205 1.00 94.88 102 THR A N 1
ATOM 740 C CA . THR A 1 102 ? 3.665 5.153 -5.388 1.00 94.88 102 THR A CA 1
ATOM 741 C C . THR A 1 102 ? 4.397 6.242 -6.156 1.00 94.88 102 THR A C 1
ATOM 743 O O . THR A 1 102 ? 4.015 7.409 -6.100 1.00 94.88 102 THR A O 1
ATOM 746 N N . ASN A 1 103 ? 5.447 5.876 -6.877 1.00 92.12 103 ASN A N 1
ATOM 747 C CA . ASN A 1 103 ? 6.200 6.726 -7.787 1.00 92.12 103 ASN A CA 1
ATOM 748 C C . ASN A 1 103 ? 5.747 6.438 -9.228 1.00 92.12 103 ASN A C 1
ATOM 750 O O . ASN A 1 103 ? 5.936 5.335 -9.731 1.00 92.12 103 ASN A O 1
ATOM 754 N N . ASP A 1 104 ? 5.144 7.419 -9.897 1.00 90.62 104 ASP A N 1
ATOM 755 C CA . ASP A 1 104 ? 4.538 7.257 -11.223 1.00 90.62 104 ASP A CA 1
ATOM 756 C C . ASP A 1 104 ? 5.560 6.815 -12.287 1.00 90.62 104 ASP A C 1
ATOM 758 O O . ASP A 1 104 ? 5.204 6.104 -13.229 1.00 90.62 104 ASP A O 1
ATOM 762 N N . GLU A 1 105 ? 6.828 7.204 -12.146 1.00 88.06 105 GLU A N 1
ATOM 763 C CA . GLU A 1 105 ? 7.908 6.862 -13.071 1.00 88.06 105 GLU A CA 1
ATOM 764 C C . GLU A 1 105 ? 8.457 5.441 -12.871 1.00 88.06 105 GLU A C 1
ATOM 766 O O . GLU A 1 105 ? 8.973 4.853 -13.824 1.00 88.06 105 GLU A O 1
ATOM 771 N N . LEU A 1 106 ? 8.351 4.884 -11.660 1.00 89.69 106 LEU A N 1
ATOM 772 C CA . LEU A 1 106 ? 8.885 3.561 -11.310 1.00 89.69 106 LEU A CA 1
ATOM 773 C C . LEU A 1 106 ? 7.799 2.480 -11.225 1.00 89.69 106 LEU A C 1
ATOM 775 O O . LEU A 1 106 ? 8.007 1.357 -11.685 1.00 89.69 106 LEU A O 1
ATOM 779 N N . ASP A 1 107 ? 6.633 2.824 -10.684 1.00 89.94 107 ASP A N 1
ATOM 780 C CA . ASP A 1 107 ? 5.488 1.928 -10.490 1.00 89.94 107 ASP A CA 1
ATOM 781 C C . ASP A 1 107 ? 4.502 1.979 -11.669 1.00 89.94 107 ASP A C 1
ATOM 783 O O . ASP A 1 107 ? 3.698 1.061 -11.876 1.00 89.94 107 ASP A O 1
ATOM 787 N N . GLY A 1 108 ? 4.555 3.060 -12.452 1.00 90.00 108 GLY A N 1
ATOM 788 C CA . GLY A 1 108 ? 3.445 3.493 -13.290 1.00 90.00 108 GLY A CA 1
ATOM 789 C C . GLY A 1 108 ? 2.365 4.201 -12.467 1.00 90.00 108 GLY A C 1
ATOM 790 O O . GLY A 1 108 ? 2.407 4.260 -11.240 1.00 90.00 108 GLY A O 1
ATOM 791 N N . LYS A 1 109 ? 1.343 4.728 -13.149 1.00 92.50 109 LYS A N 1
ATOM 792 C CA . LYS A 1 109 ? 0.239 5.415 -12.474 1.00 92.50 109 LYS A CA 1
ATOM 793 C C . LYS A 1 109 ? -0.697 4.415 -11.788 1.00 92.50 109 LYS A C 1
ATOM 795 O O . LYS A 1 109 ? -1.569 3.833 -12.438 1.00 92.50 109 LYS A O 1
ATOM 800 N N . VAL A 1 110 ? -0.535 4.249 -10.477 1.00 95.81 110 VAL A N 1
ATOM 801 C CA . VAL A 1 110 ? -1.354 3.351 -9.649 1.00 95.81 110 VAL A CA 1
ATOM 802 C C . VAL A 1 110 ? -2.564 4.100 -9.099 1.00 95.81 110 VAL A C 1
ATOM 804 O O . VAL A 1 110 ? -2.426 5.066 -8.356 1.00 95.81 110 VAL A O 1
ATOM 807 N N . THR A 1 111 ? -3.774 3.655 -9.430 1.00 97.06 111 THR A N 1
ATOM 808 C CA . THR A 1 111 ? -5.005 4.299 -8.946 1.00 97.06 111 THR A CA 1
ATOM 809 C C . THR A 1 111 ? -5.929 3.307 -8.272 1.00 97.06 111 THR A C 1
ATOM 811 O O . THR A 1 111 ? -6.087 2.198 -8.774 1.00 97.06 111 THR A O 1
ATOM 814 N N . ALA A 1 112 ? -6.594 3.739 -7.202 1.00 98.00 112 ALA A N 1
ATOM 815 C CA . ALA A 1 112 ? -7.623 2.976 -6.500 1.00 98.00 112 ALA A CA 1
ATOM 816 C C . ALA A 1 1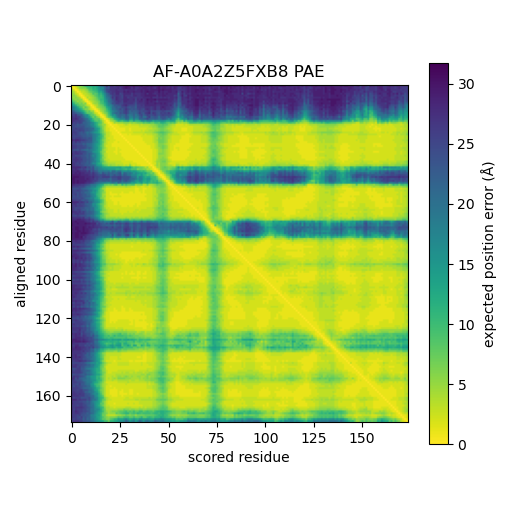12 ? -8.913 3.792 -6.387 1.00 98.00 112 ALA A C 1
ATOM 818 O O . ALA A 1 112 ? -8.869 5.020 -6.288 1.00 98.00 112 ALA A O 1
ATOM 819 N N . GLN A 1 113 ? -10.052 3.108 -6.390 1.00 98.25 113 GLN A N 1
ATOM 820 C CA . GLN A 1 113 ? -11.363 3.651 -6.048 1.00 98.25 113 GLN A CA 1
ATOM 821 C C . GLN A 1 113 ? -11.746 3.255 -4.621 1.00 98.25 113 GLN A C 1
ATOM 823 O O . GLN A 1 113 ? -11.218 2.295 -4.063 1.00 98.25 113 GLN A O 1
ATOM 828 N N . THR A 1 114 ? -12.696 3.975 -4.022 1.00 97.88 114 THR A N 1
ATOM 829 C CA . THR A 1 114 ? -13.256 3.586 -2.721 1.00 97.88 114 THR A CA 1
ATOM 830 C C . THR A 1 114 ? -13.774 2.149 -2.768 1.00 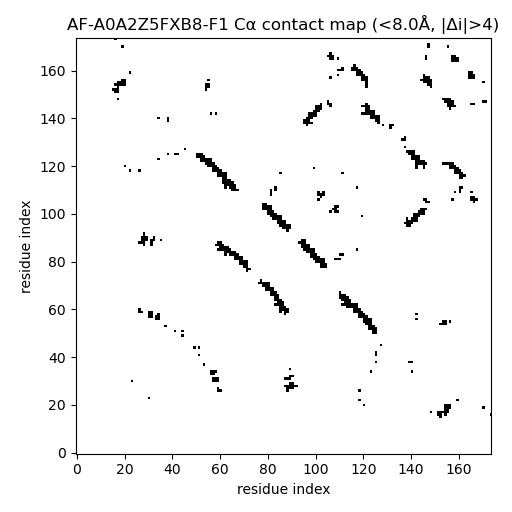97.88 114 THR A C 1
ATOM 832 O O . THR A 1 114 ? -14.568 1.806 -3.640 1.00 97.88 114 THR A O 1
ATOM 835 N N . GLY A 1 115 ? -13.374 1.331 -1.798 1.00 98.19 115 GLY A N 1
ATOM 836 C CA . GLY A 1 115 ? -13.783 -0.069 -1.702 1.00 98.19 115 GLY A CA 1
ATOM 837 C C . GLY A 1 115 ? -12.855 -1.055 -2.414 1.00 98.19 115 GLY A C 1
ATOM 838 O O . GLY A 1 115 ? -13.006 -2.257 -2.203 1.00 98.19 115 GLY A O 1
ATOM 839 N N . ASP A 1 116 ? -11.879 -0.589 -3.199 1.00 98.62 116 ASP A N 1
ATOM 840 C CA . ASP A 1 116 ? -10.917 -1.490 -3.831 1.00 98.62 116 ASP A CA 1
ATOM 841 C C . ASP A 1 116 ? -10.051 -2.191 -2.781 1.00 98.62 116 ASP A C 1
ATOM 843 O O . ASP A 1 116 ? -9.545 -1.574 -1.838 1.00 98.62 116 ASP A O 1
ATOM 847 N N . ALA A 1 117 ? -9.843 -3.493 -2.977 1.00 98.50 117 ALA A N 1
ATOM 848 C CA . ALA A 1 117 ? -8.846 -4.242 -2.230 1.00 98.50 117 ALA A CA 1
ATOM 849 C C . ALA A 1 117 ? -7.448 -3.827 -2.695 1.00 98.50 117 ALA A C 1
ATOM 851 O O . ALA A 1 117 ? -7.155 -3.860 -3.897 1.00 98.50 117 ALA A O 1
ATOM 852 N N . VAL A 1 118 ? -6.592 -3.479 -1.738 1.00 98.75 118 VAL A N 1
ATOM 853 C CA . VAL A 1 118 ? -5.214 -3.062 -1.994 1.00 98.75 118 VAL A CA 1
ATOM 854 C C . VAL A 1 118 ? -4.256 -3.900 -1.162 1.00 98.75 118 VAL A C 1
ATOM 856 O O . VAL A 1 118 ? -4.471 -4.102 0.032 1.00 98.75 118 VAL A O 1
ATOM 859 N N . PHE A 1 119 ? -3.190 -4.365 -1.801 1.00 98.75 119 PHE A N 1
ATOM 860 C CA . PHE A 1 119 ? -2.031 -4.981 -1.167 1.00 98.75 119 PHE A CA 1
ATOM 861 C C . PHE A 1 119 ? -0.794 -4.215 -1.615 1.00 98.75 119 PHE A C 1
ATOM 863 O O . PHE A 1 119 ? -0.696 -3.856 -2.784 1.00 98.75 119 PHE A O 1
ATOM 870 N N . ALA A 1 120 ? 0.152 -3.984 -0.722 1.00 98.50 120 ALA A N 1
ATOM 871 C CA . ALA A 1 120 ? 1.418 -3.364 -1.066 1.00 98.50 120 ALA A CA 1
ATOM 872 C C . ALA A 1 120 ? 2.557 -4.017 -0.293 1.00 98.50 120 ALA A C 1
ATOM 874 O O . ALA A 1 120 ? 2.373 -4.545 0.808 1.00 98.50 120 ALA A O 1
ATOM 875 N N . TYR A 1 121 ? 3.733 -3.971 -0.895 1.00 98.25 121 TYR A N 1
ATOM 876 C CA . TYR A 1 121 ? 4.974 -4.432 -0.316 1.00 98.25 121 TYR A CA 1
ATOM 877 C C . TYR A 1 121 ? 6.077 -3.446 -0.680 1.00 98.25 121 TYR A C 1
ATOM 879 O O . TYR A 1 121 ? 6.237 -3.120 -1.855 1.00 98.25 121 TYR A O 1
ATOM 887 N N . GLY A 1 122 ? 6.798 -2.953 0.320 1.00 96.94 122 GLY A N 1
ATOM 888 C CA . GLY A 1 122 ? 7.800 -1.905 0.136 1.00 96.94 122 GLY A CA 1
ATOM 889 C C . GLY A 1 122 ? 8.441 -1.499 1.457 1.00 96.94 122 GLY A C 1
ATOM 890 O O . GLY A 1 122 ? 8.552 -2.312 2.379 1.00 96.94 122 GLY A O 1
ATOM 891 N N . GLN A 1 123 ? 8.843 -0.238 1.553 1.00 96.12 123 GLN A N 1
ATOM 892 C CA . GLN A 1 123 ? 9.395 0.357 2.765 1.00 96.12 123 GLN A CA 1
ATOM 893 C C . GLN A 1 123 ? 8.273 1.040 3.552 1.00 96.12 123 GLN A C 1
ATOM 895 O O . GLN A 1 123 ? 7.482 1.788 2.988 1.00 96.12 123 GLN A O 1
ATOM 900 N N . ALA A 1 124 ? 8.160 0.772 4.850 1.00 96.44 124 ALA A N 1
ATOM 901 C CA . ALA A 1 124 ? 7.262 1.502 5.735 1.00 96.44 124 ALA A CA 1
ATOM 902 C C . ALA A 1 124 ? 7.937 2.754 6.281 1.00 96.44 124 ALA A C 1
ATOM 904 O O . ALA A 1 124 ? 9.132 2.726 6.558 1.00 96.44 124 ALA A O 1
ATOM 905 N N . TYR A 1 125 ? 7.153 3.801 6.519 1.00 93.00 125 TYR A N 1
ATOM 906 C CA . TYR A 1 125 ? 7.591 5.022 7.187 1.00 93.00 125 TYR A CA 1
ATOM 907 C C . TYR A 1 125 ? 6.515 5.575 8.119 1.00 93.00 125 TYR A C 1
ATOM 909 O O . TYR A 1 125 ? 5.338 5.203 8.048 1.00 93.00 125 TYR A O 1
ATOM 917 N N . ILE A 1 126 ? 6.925 6.477 9.007 1.00 90.56 126 ILE A N 1
ATOM 918 C CA . ILE A 1 126 ? 6.016 7.256 9.848 1.00 90.56 126 ILE A CA 1
ATOM 919 C C . ILE A 1 126 ? 5.861 8.656 9.235 1.00 90.56 126 ILE A C 1
ATOM 921 O O . ILE A 1 126 ? 6.845 9.397 9.212 1.00 90.56 126 ILE A O 1
ATOM 925 N N . PRO A 1 127 ? 4.662 9.030 8.741 1.00 83.75 127 PRO A N 1
ATOM 926 C CA . PRO A 1 127 ? 4.410 10.355 8.186 1.00 83.75 127 PRO A CA 1
ATOM 927 C C . PRO A 1 127 ? 4.730 11.458 9.192 1.00 83.75 127 PRO A C 1
ATOM 929 O O . PRO A 1 127 ? 4.533 11.294 10.398 1.00 83.75 127 PRO A O 1
ATOM 932 N N . SER A 1 128 ? 5.201 12.599 8.699 1.00 78.75 128 SER A N 1
ATOM 933 C CA . SER A 1 128 ? 5.471 13.764 9.546 1.00 78.75 128 SER A CA 1
ATOM 934 C C . SER A 1 128 ? 4.158 14.330 10.112 1.00 78.75 128 SER A C 1
ATOM 936 O O . SER A 1 128 ? 3.170 14.407 9.381 1.00 78.75 128 SER A O 1
ATOM 938 N N . PRO A 1 129 ? 4.114 14.826 11.368 1.00 73.62 129 PRO A N 1
ATOM 939 C CA . PRO A 1 129 ? 2.890 15.430 11.919 1.00 73.62 129 PRO A CA 1
ATOM 940 C C . PRO A 1 129 ? 2.475 16.686 11.148 1.00 73.62 129 PRO A C 1
ATOM 942 O O . PRO A 1 129 ? 1.313 17.079 11.165 1.00 73.62 129 PRO A O 1
ATOM 945 N N . ASN A 1 130 ? 3.448 17.328 10.498 1.00 74.19 130 ASN A N 1
ATOM 946 C CA . ASN A 1 130 ? 3.251 18.535 9.709 1.00 74.19 130 ASN A CA 1
ATOM 947 C C . ASN A 1 130 ? 2.885 18.216 8.252 1.00 74.19 130 ASN A C 1
ATOM 949 O O . ASN A 1 130 ? 2.652 19.137 7.465 1.00 74.19 130 ASN A O 1
ATOM 953 N N . GLU A 1 131 ? 2.863 16.938 7.868 1.00 75.19 131 GLU A N 1
ATOM 954 C CA . GLU A 1 131 ? 2.452 16.518 6.540 1.00 75.19 131 GLU A CA 1
ATOM 955 C C . GLU A 1 131 ? 0.929 16.586 6.431 1.00 75.19 131 GLU A C 1
ATOM 957 O O . GLU A 1 131 ? 0.193 15.766 6.976 1.00 75.19 131 GLU A O 1
ATOM 962 N N . HIS A 1 132 ? 0.454 17.614 5.732 1.00 68.44 132 HIS A N 1
ATOM 963 C CA . HIS A 1 132 ? -0.969 17.826 5.519 1.00 68.44 132 HIS A CA 1
ATOM 964 C C . HIS A 1 132 ? -1.401 17.118 4.243 1.00 68.44 132 HIS A C 1
ATOM 966 O O . HIS A 1 132 ? -0.920 17.406 3.144 1.00 68.44 132 HIS A O 1
ATOM 972 N N . ARG A 1 133 ? -2.346 16.196 4.396 1.00 80.12 133 ARG A N 1
ATOM 973 C CA . ARG A 1 133 ? -2.983 15.487 3.290 1.00 80.12 133 ARG A CA 1
ATOM 974 C C . ARG A 1 133 ? -4.335 16.130 2.988 1.00 80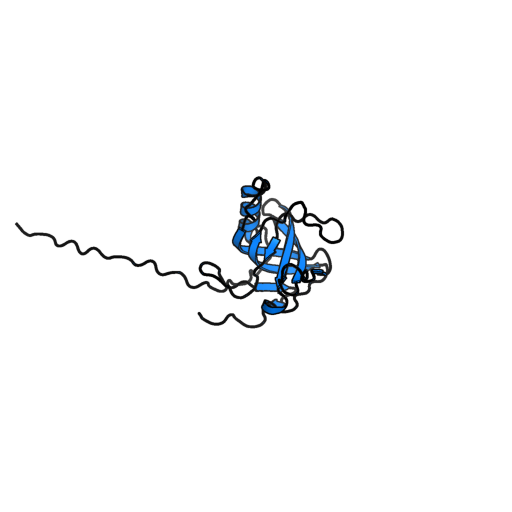.12 133 ARG A C 1
ATOM 976 O O . ARG A 1 133 ? -4.949 16.693 3.893 1.00 80.12 133 ARG A O 1
ATOM 983 N N . PRO A 1 134 ? -4.848 16.040 1.745 1.00 78.19 134 PRO A N 1
ATOM 984 C CA . PRO A 1 134 ? -6.164 16.581 1.423 1.00 78.19 134 PRO A CA 1
ATOM 985 C C . PRO A 1 134 ? -7.233 16.042 2.379 1.00 78.19 134 PRO A C 1
ATOM 987 O O . PRO A 1 134 ? -7.361 14.821 2.521 1.00 78.19 134 PRO A O 1
ATOM 990 N N . GLY A 1 135 ? -7.996 16.947 2.997 1.00 73.44 135 GLY A N 1
ATOM 991 C CA . GLY A 1 135 ? -9.025 16.618 3.987 1.00 73.44 135 GLY A CA 1
ATOM 992 C C . GLY A 1 135 ? -8.511 16.408 5.416 1.00 73.44 135 GLY A C 1
ATOM 993 O O . GLY A 1 135 ? -9.188 15.717 6.169 1.00 73.44 135 GLY A O 1
ATOM 994 N N . ASP A 1 136 ? -7.332 16.948 5.760 1.00 72.56 136 ASP A N 1
ATOM 995 C CA . ASP A 1 136 ? -6.705 16.883 7.095 1.00 72.56 136 ASP A CA 1
ATOM 996 C C . ASP A 1 136 ? -6.631 15.456 7.657 1.00 72.56 136 ASP A C 1
ATOM 998 O O . ASP A 1 136 ? -6.867 15.172 8.832 1.00 72.56 136 ASP A O 1
ATOM 1002 N N . VAL A 1 137 ? -6.326 14.519 6.759 1.00 80.75 137 VAL A N 1
ATOM 1003 C CA . VAL A 1 137 ? -6.224 13.101 7.082 1.00 80.75 137 VAL A CA 1
ATOM 1004 C C . VAL A 1 137 ? -4.866 12.816 7.713 1.00 80.75 137 VAL A C 1
ATOM 1006 O O . VAL A 1 137 ? -3.833 13.065 7.094 1.00 80.75 137 VAL A O 1
ATOM 1009 N N . HIS A 1 138 ? -4.877 12.214 8.902 1.00 85.94 138 HIS A N 1
ATOM 1010 C CA . HIS A 1 138 ? -3.673 11.757 9.591 1.00 85.94 138 HIS A CA 1
ATOM 1011 C C . HIS A 1 138 ? -3.507 10.241 9.447 1.00 85.94 138 HIS A C 1
ATOM 1013 O O . HIS A 1 138 ? -4.309 9.461 9.966 1.00 85.94 138 HIS A O 1
ATOM 1019 N N . PHE A 1 139 ? -2.461 9.828 8.734 1.00 90.81 139 PHE A N 1
ATOM 1020 C CA . PHE A 1 139 ? -2.101 8.424 8.553 1.00 90.81 139 PHE A CA 1
ATOM 1021 C C . PHE A 1 139 ? -1.247 7.925 9.721 1.00 90.81 139 PHE A C 1
ATOM 1023 O O . PHE A 1 139 ? -0.376 8.634 10.215 1.00 90.81 139 PHE A O 1
ATOM 1030 N N . ALA A 1 140 ? -1.486 6.688 10.158 1.00 92.31 140 ALA A N 1
ATOM 1031 C CA . ALA A 1 140 ? -0.698 6.055 11.216 1.00 92.31 140 ALA A CA 1
ATOM 1032 C C . ALA A 1 140 ? 0.702 5.642 10.729 1.00 92.31 140 ALA A C 1
ATOM 1034 O O . ALA A 1 140 ? 1.647 5.610 11.513 1.00 92.31 140 ALA A O 1
ATOM 1035 N N . ALA A 1 141 ? 0.807 5.305 9.444 1.00 93.94 141 ALA A N 1
ATOM 1036 C CA . ALA A 1 141 ? 2.034 4.993 8.726 1.00 93.94 141 ALA A CA 1
ATOM 1037 C C . ALA A 1 141 ? 1.797 5.152 7.221 1.00 93.94 141 ALA A C 1
ATOM 1039 O O . ALA A 1 141 ? 0.644 5.175 6.771 1.00 93.94 141 ALA A O 1
ATOM 1040 N N . GLY A 1 142 ? 2.882 5.176 6.456 1.00 94.62 142 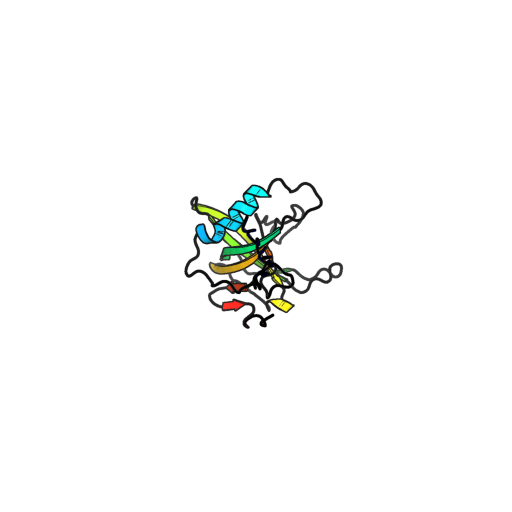GLY A N 1
ATOM 1041 C CA . GLY A 1 142 ? 2.833 5.003 5.015 1.00 94.62 142 GLY A CA 1
ATOM 1042 C C . GLY A 1 142 ? 3.722 3.862 4.531 1.00 94.62 142 GLY A C 1
ATOM 1043 O O . GLY A 1 142 ? 4.610 3.410 5.253 1.00 94.62 142 GLY A O 1
ATOM 1044 N N . ILE A 1 143 ? 3.465 3.397 3.310 1.00 97.19 143 ILE A N 1
ATOM 1045 C CA . ILE A 1 143 ? 4.364 2.542 2.533 1.00 97.19 143 ILE A CA 1
ATOM 1046 C C . ILE A 1 143 ? 4.806 3.309 1.287 1.00 97.19 143 ILE A C 1
ATOM 1048 O O . ILE A 1 143 ? 3.967 3.878 0.593 1.00 97.19 143 ILE A O 1
ATOM 1052 N N . HIS A 1 144 ? 6.098 3.292 0.995 1.00 93.69 144 HIS A N 1
ATOM 1053 C CA . HIS A 1 144 ? 6.713 3.816 -0.225 1.00 93.69 144 HIS A CA 1
ATOM 1054 C C . HIS A 1 144 ? 7.675 2.772 -0.810 1.00 93.69 144 HIS A C 1
ATOM 1056 O O . HIS A 1 144 ? 7.724 1.635 -0.335 1.00 93.69 144 HIS A O 1
ATOM 1062 N N . ASP A 1 145 ? 8.393 3.133 -1.872 1.00 93.81 145 ASP A N 1
ATOM 1063 C CA . ASP A 1 145 ? 9.345 2.266 -2.572 1.00 93.81 145 ASP A CA 1
ATOM 1064 C C . ASP A 1 145 ? 8.726 0.921 -2.996 1.00 93.81 145 ASP A C 1
ATOM 1066 O O . ASP A 1 145 ? 9.300 -0.157 -2.850 1.00 93.81 145 ASP A O 1
ATOM 1070 N N . THR A 1 146 ? 7.510 0.983 -3.543 1.00 95.50 146 THR A N 1
ATOM 1071 C CA . THR A 1 146 ? 6.738 -0.176 -4.019 1.00 95.50 146 THR A CA 1
ATOM 1072 C C . THR A 1 146 ? 7.133 -0.642 -5.423 1.00 95.50 146 THR A C 1
ATOM 1074 O O . THR A 1 146 ? 6.342 -1.271 -6.123 1.00 95.50 146 THR A O 1
ATOM 1077 N N . HIS A 1 147 ? 8.373 -0.366 -5.809 1.00 94.25 147 HIS A N 1
ATOM 1078 C CA . HIS A 1 147 ? 8.979 -0.721 -7.086 1.00 94.25 147 HIS A CA 1
ATOM 1079 C C . HIS A 1 147 ? 10.151 -1.675 -6.860 1.00 94.25 147 HIS A C 1
ATOM 1081 O O . HIS A 1 147 ? 10.491 -2.052 -5.739 1.00 94.25 147 HIS A O 1
ATOM 1087 N N . CYS A 1 148 ? 10.833 -2.033 -7.944 1.00 93.31 148 CYS A N 1
ATOM 1088 C CA . CYS A 1 148 ? 12.091 -2.761 -7.866 1.00 93.31 148 CYS A CA 1
ATOM 1089 C C . CYS A 1 148 ? 13.055 -2.059 -6.910 1.00 93.31 148 CYS A C 1
ATOM 1091 O O . CYS A 1 148 ? 13.247 -0.846 -7.017 1.00 93.31 148 CYS A O 1
ATOM 1093 N N . ALA A 1 149 ? 13.661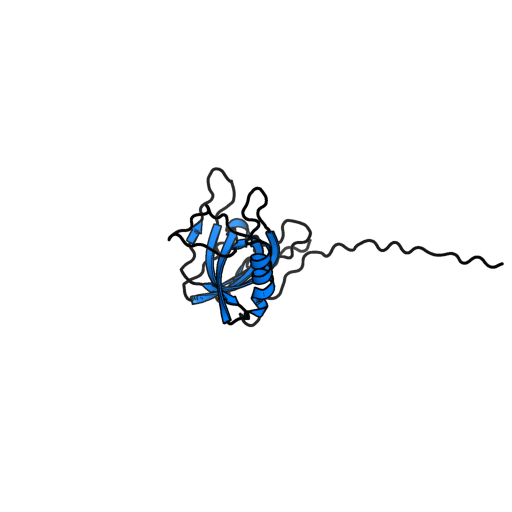 -2.812 -5.987 1.00 92.88 149 ALA A N 1
ATOM 1094 C CA . ALA A 1 149 ? 14.536 -2.236 -4.966 1.00 92.88 149 ALA A CA 1
ATOM 1095 C C . ALA A 1 149 ? 15.632 -1.340 -5.586 1.00 92.88 149 ALA A C 1
ATOM 1097 O O . ALA A 1 149 ? 16.105 -1.577 -6.693 1.00 92.88 149 ALA A O 1
ATOM 1098 N N . THR A 1 150 ? 16.104 -0.326 -4.885 1.00 88.12 150 THR A N 1
ATOM 1099 C CA . THR A 1 150 ? 17.168 0.559 -5.408 1.00 88.12 150 THR A CA 1
ATOM 1100 C C . THR A 1 150 ? 18.441 0.494 -4.576 1.00 88.12 150 THR A C 1
ATOM 1102 O O . THR A 1 150 ? 19.467 1.052 -4.958 1.00 88.12 150 THR A O 1
ATOM 1105 N N . HIS A 1 151 ? 18.406 -0.253 -3.473 1.00 85.44 151 HIS A N 1
ATOM 1106 C CA . HIS A 1 151 ? 19.531 -0.469 -2.579 1.00 85.44 151 HIS A CA 1
ATOM 1107 C C . HIS A 1 151 ? 19.595 -1.925 -2.111 1.00 85.44 151 HIS A C 1
ATOM 1109 O O . HIS A 1 151 ? 18.669 -2.718 -2.296 1.00 85.44 151 HIS A O 1
ATOM 1115 N N . GLN A 1 152 ? 20.734 -2.289 -1.528 1.00 87.00 152 GLN A N 1
ATOM 1116 C CA . GLN A 1 152 ? 20.943 -3.607 -0.947 1.00 87.00 152 GLN A CA 1
ATOM 1117 C C . GLN A 1 152 ? 20.080 -3.779 0.310 1.00 87.00 152 GLN A C 1
ATOM 1119 O O . GLN A 1 152 ? 19.928 -2.841 1.091 1.00 87.00 152 GLN A O 1
ATOM 1124 N N . GLY A 1 153 ? 19.542 -4.983 0.511 1.00 85.31 153 GLY A N 1
ATOM 1125 C CA . GLY A 1 153 ? 18.724 -5.329 1.679 1.00 85.31 153 GLY A CA 1
ATOM 1126 C C . GLY A 1 153 ? 17.215 -5.146 1.486 1.00 85.31 153 GLY A C 1
ATOM 1127 O O . GLY A 1 153 ? 16.448 -5.790 2.200 1.00 85.31 153 GLY A O 1
ATOM 1128 N N . ALA A 1 154 ? 16.793 -4.361 0.492 1.00 92.19 154 ALA A N 1
ATOM 1129 C CA . ALA A 1 154 ? 15.399 -4.289 0.073 1.00 92.19 154 ALA A CA 1
ATOM 1130 C C . ALA A 1 154 ? 15.061 -5.403 -0.930 1.00 92.19 154 ALA A C 1
ATOM 1132 O O . ALA A 1 154 ? 15.814 -5.682 -1.869 1.00 92.19 154 ALA A O 1
ATOM 1133 N N . ASP A 1 155 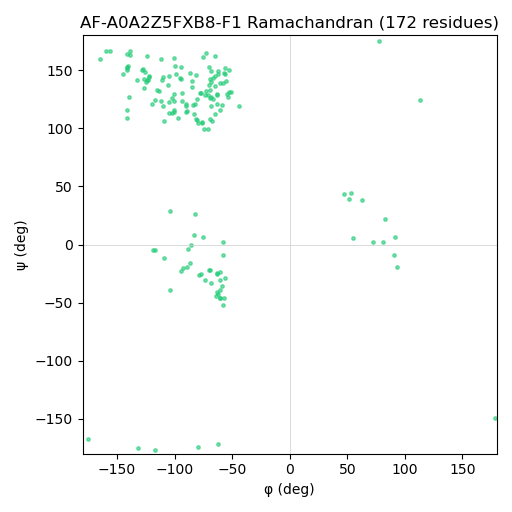? 13.911 -6.028 -0.716 1.00 94.75 155 ASP A N 1
ATOM 1134 C CA . ASP A 1 155 ? 13.216 -6.878 -1.671 1.00 94.75 155 ASP A CA 1
ATOM 1135 C C . ASP A 1 155 ? 12.532 -6.016 -2.748 1.00 94.75 155 ASP A C 1
ATOM 1137 O O . ASP A 1 155 ? 12.273 -4.830 -2.548 1.00 94.75 155 ASP A O 1
ATOM 1141 N N . ASP A 1 156 ? 12.188 -6.618 -3.888 1.00 95.06 156 ASP A N 1
ATOM 1142 C CA . ASP A 1 156 ? 11.410 -5.911 -4.906 1.00 95.06 156 ASP A CA 1
ATOM 1143 C C . ASP A 1 156 ? 9.982 -5.640 -4.412 1.00 95.06 156 ASP A C 1
ATOM 1145 O O . ASP A 1 156 ? 9.209 -6.568 -4.124 1.00 95.06 156 ASP A O 1
ATOM 1149 N N . GLY A 1 157 ? 9.647 -4.355 -4.347 1.00 96.25 157 GLY A N 1
ATOM 1150 C CA . GLY A 1 157 ? 8.341 -3.845 -3.981 1.00 96.25 157 GLY A CA 1
ATOM 1151 C C . GLY A 1 157 ? 7.293 -4.051 -5.070 1.00 96.25 157 GLY A C 1
ATOM 1152 O O . GLY A 1 157 ? 7.594 -4.391 -6.219 1.00 96.25 157 GLY A O 1
ATOM 1153 N N . TRP A 1 158 ? 6.032 -3.901 -4.672 1.00 97.25 158 TRP A N 1
ATOM 1154 C CA . TRP A 1 158 ? 4.884 -3.924 -5.575 1.00 97.25 158 TRP A CA 1
ATOM 1155 C C . TRP A 1 158 ? 3.629 -3.365 -4.899 1.00 97.25 158 TRP A C 1
ATOM 1157 O O . TRP A 1 158 ? 3.488 -3.410 -3.676 1.00 97.25 158 TRP A O 1
ATOM 1167 N N . VAL A 1 159 ? 2.658 -2.941 -5.709 1.00 98.12 159 VAL A N 1
ATOM 1168 C CA . VAL A 1 159 ? 1.269 -2.693 -5.290 1.00 98.12 159 VAL A CA 1
ATOM 1169 C C . VAL A 1 159 ? 0.327 -3.542 -6.131 1.00 98.12 159 VAL A C 1
ATOM 1171 O O . VAL A 1 159 ? 0.523 -3.714 -7.329 1.00 98.12 159 VAL A O 1
ATOM 1174 N N . VAL A 1 160 ? -0.723 -4.078 -5.520 1.00 98.25 160 VAL A N 1
ATOM 1175 C CA . VAL A 1 160 ? -1.857 -4.688 -6.209 1.00 98.25 160 VAL A CA 1
ATOM 1176 C C . VAL A 1 160 ? -3.121 -3.936 -5.835 1.00 98.25 160 VAL A C 1
ATOM 1178 O O . VAL A 1 160 ? -3.491 -3.913 -4.665 1.00 98.25 160 VAL A O 1
ATOM 1181 N N . VAL A 1 161 ? -3.812 -3.382 -6.827 1.00 98.38 161 VAL A N 1
ATOM 1182 C CA . VAL A 1 161 ? -5.123 -2.739 -6.663 1.00 98.38 161 VAL A CA 1
ATOM 1183 C C . VAL A 1 161 ? -6.144 -3.507 -7.478 1.00 98.38 161 VAL A C 1
ATOM 1185 O O . VAL A 1 161 ? -5.945 -3.711 -8.674 1.00 98.38 161 VAL A O 1
ATOM 1188 N N . ALA A 1 162 ? -7.224 -3.963 -6.841 1.00 96.38 162 ALA A N 1
ATOM 1189 C CA . ALA A 1 162 ? -8.303 -4.687 -7.518 1.00 96.38 162 ALA A CA 1
ATOM 1190 C C . ALA A 1 162 ? -7.779 -5.807 -8.452 1.00 96.38 162 ALA A C 1
ATOM 1192 O O . ALA A 1 162 ? -8.249 -5.976 -9.575 1.00 96.38 162 ALA A O 1
ATOM 1193 N N . ARG A 1 163 ? -6.789 -6.580 -7.968 1.00 94.38 163 ARG A N 1
ATOM 1194 C CA . ARG A 1 163 ? -6.085 -7.678 -8.677 1.00 94.38 163 ARG A CA 1
ATOM 1195 C C . ARG A 1 163 ? -5.118 -7.258 -9.792 1.00 94.38 163 ARG A C 1
ATOM 1197 O O . ARG A 1 163 ? -4.505 -8.131 -10.401 1.00 94.38 163 ARG A O 1
ATOM 1204 N N . THR A 1 164 ? -4.929 -5.967 -10.033 1.00 96.81 164 THR A N 1
ATOM 1205 C CA . THR A 1 164 ? -3.937 -5.454 -10.988 1.00 96.81 164 THR A CA 1
ATOM 1206 C C . THR A 1 164 ? -2.638 -5.137 -10.262 1.00 96.81 164 THR A C 1
ATOM 1208 O O . THR A 1 164 ? -2.663 -4.373 -9.301 1.00 96.81 164 THR A O 1
ATOM 1211 N N . ARG A 1 165 ? -1.520 -5.731 -10.697 1.00 95.62 165 ARG A N 1
ATOM 1212 C CA . ARG A 1 165 ? -0.194 -5.563 -10.083 1.00 95.62 165 ARG A CA 1
ATOM 1213 C C . ARG A 1 165 ? 0.626 -4.465 -10.765 1.00 95.62 165 ARG A C 1
ATOM 1215 O O . ARG A 1 165 ? 0.614 -4.358 -11.988 1.00 95.62 165 ARG A O 1
ATOM 1222 N N . TYR A 1 166 ? 1.370 -3.728 -9.948 1.00 96.12 166 TYR A N 1
ATOM 1223 C CA . TYR A 1 166 ? 2.266 -2.635 -10.303 1.00 96.12 166 TYR A CA 1
ATOM 1224 C C . TYR A 1 166 ? 3.621 -2.810 -9.584 1.00 96.12 166 TYR A C 1
ATOM 1226 O O . TYR A 1 166 ? 3.613 -3.240 -8.427 1.00 96.12 166 TYR A O 1
ATOM 1234 N N . PRO A 1 167 ? 4.756 -2.508 -10.241 1.00 93.12 167 PRO A N 1
ATOM 1235 C CA . PRO A 1 167 ? 4.864 -2.341 -11.691 1.00 93.12 167 PRO A CA 1
ATOM 1236 C C . PRO A 1 167 ? 4.375 -3.608 -12.434 1.00 93.12 167 PRO A C 1
ATOM 1238 O O . PRO A 1 167 ? 4.406 -4.709 -11.877 1.00 93.12 167 PRO A O 1
ATOM 1241 N N . PRO A 1 168 ? 3.864 -3.482 -13.675 1.00 87.12 168 PRO A N 1
ATOM 1242 C CA . PRO A 1 168 ? 3.266 -4.611 -14.398 1.00 87.12 168 PRO A CA 1
ATOM 1243 C C . PRO A 1 168 ? 4.300 -5.656 -14.834 1.00 87.12 168 PRO A C 1
ATOM 1245 O O . PRO A 1 168 ? 3.957 -6.813 -15.076 1.00 87.12 168 PRO A O 1
ATOM 1248 N N . ASN A 1 169 ? 5.565 -5.248 -14.934 1.00 86.06 169 ASN A N 1
ATOM 1249 C CA . ASN A 1 169 ? 6.675 -6.113 -15.298 1.00 86.06 169 ASN A CA 1
ATOM 1250 C C . ASN A 1 169 ? 7.418 -6.570 -14.044 1.00 86.06 169 ASN A C 1
ATOM 1252 O O . ASN A 1 169 ? 7.557 -5.817 -13.082 1.00 86.06 169 ASN A O 1
ATOM 1256 N N . SER A 1 170 ? 7.944 -7.794 -14.082 1.00 83.31 170 SER A N 1
ATOM 1257 C CA . SER A 1 170 ? 8.871 -8.273 -13.060 1.00 83.31 170 SER A CA 1
ATOM 1258 C C . SER A 1 170 ? 10.146 -7.437 -13.043 1.00 83.31 170 SER A C 1
ATOM 1260 O O . SER A 1 170 ? 10.609 -6.972 -14.089 1.00 83.31 170 SER A O 1
ATOM 1262 N N . CYS A 1 171 ? 10.753 -7.324 -11.868 1.00 88.88 171 CYS A N 1
ATOM 1263 C CA . CYS A 1 171 ? 12.012 -6.620 -11.718 1.00 88.88 171 CYS A CA 1
ATOM 1264 C C . CYS A 1 171 ? 13.156 -7.307 -12.470 1.00 88.88 171 CYS A C 1
ATOM 1266 O O . CYS A 1 171 ? 13.181 -8.540 -12.562 1.00 88.88 171 CYS A O 1
ATOM 1268 N N . PRO A 1 172 ? 14.100 -6.532 -13.034 1.00 84.19 172 PRO A N 1
ATOM 1269 C CA . PRO A 1 172 ? 15.293 -7.098 -13.642 1.00 84.19 172 PRO A CA 1
ATOM 1270 C C . PRO A 1 172 ? 16.072 -7.936 -12.625 1.00 84.19 172 PRO A C 1
ATOM 1272 O O . PRO A 1 172 ? 16.236 -7.530 -11.474 1.00 84.19 172 PRO A O 1
ATOM 1275 N N . VAL A 1 173 ? 16.584 -9.083 -13.070 1.00 74.94 173 VAL A N 1
ATOM 1276 C CA . VAL A 1 173 ? 17.517 -9.889 -12.272 1.00 74.94 173 VAL A CA 1
ATOM 1277 C C . VAL A 1 173 ? 18.788 -9.063 -12.050 1.00 74.94 173 VAL A C 1
ATOM 1279 O O . VAL A 1 173 ? 19.322 -8.508 -13.013 1.00 74.94 173 VAL A O 1
ATOM 1282 N N . ARG A 1 174 ? 19.236 -8.957 -10.796 1.00 64.25 174 ARG A N 1
ATOM 1283 C CA . ARG A 1 174 ? 20.453 -8.229 -10.405 1.00 64.25 174 ARG A CA 1
ATOM 1284 C C . ARG A 1 174 ? 21.656 -9.137 -10.280 1.00 64.25 174 ARG A C 1
ATOM 1286 O O . ARG A 1 174 ? 21.465 -10.291 -9.835 1.00 64.25 174 ARG A O 1
#

Solvent-accessible surface area (backbone atoms only — not comparable to full-atom values): 10084 Å² total; per-residue (Å²): 138,84,84,81,82,82,82,81,80,79,80,72,83,78,76,71,75,54,52,74,72,81,82,74,98,66,80,47,20,74,56,23,42,64,47,54,52,50,41,71,73,45,70,79,58,78,81,74,94,59,82,55,69,43,68,71,31,42,41,36,30,32,23,73,38,61,39,44,75,47,74,47,51,95,86,70,77,49,62,47,26,28,39,38,41,26,46,22,47,36,78,88,73,51,70,44,44,33,35,38,44,40,42,34,88,68,30,39,86,66,72,45,46,60,69,31,49,34,38,37,29,15,28,32,34,54,65,58,94,84,58,80,39,91,87,76,51,79,54,67,29,32,34,31,67,28,20,62,49,91,55,91,80,30,33,35,20,26,37,31,43,71,87,46,58,27,33,82,62,81,68,80,90,127

Radius of gyration: 19.21 Å; Cα contacts (8 Å, |Δi|>4): 377; chains: 1; bounding box: 66×58×35 Å

pLDDT: mean 84.32, std 17.57, range [41.22, 98.75]

Secondary structure (DSSP, 8-state):
--------------PPPP-PPPPPSS--TTTTHHHHHHHHHHTT--SSS---EEEEEEEEEEESS--EEE---TTT----EEEEEEEEE-TTS-EEEEEEEEETTTT------TT-EEEEEEEEE---TT-PPTTT---SEEEE--SS--STTPPPPEEEETTEEESSSPPPP-

Sequence (174 aa):
MRGAVFTLVLAWPVAAIGGTRPVPDACTGAVNRNLVSFIGANMSSYQGNGEAHLDNVMVCGTATRPSFSQHSSARTHHGGHQVLSLTAPTEDGRSLLVEIVTNDELDGKVTAQTGDAVFAYGQAYIPSPNEHRPGDVHFAAGIHDTHCATHQGADDGWVVVARTRYPPNSCPVR

Mean predicted aligned error: 8.43 Å